Protein AF-A0A968QQU5-F1 (afdb_monomer_lite)

Foldseek 3Di:
DAAQDPVSLVVQLCVLVVVLVVVLVVLVVQLVPDDPVSVVVSVVVNVVSVVVSVVVSVVSSVVSVLNHVCNVPVALLPDDPVNLCVVLVVLVVVVVVCPPDCVSVVVSVVSRD

Radius of gyration: 21.79 Å; chains: 1; bounding box: 48×28×57 Å

Sequence (113 aa):
MKVRSKEELIDCLNESSKPRKRELISLNEMIGKGRKHEKIIACRSAIMLSYAHWEGFVKEGAIAYVSYVAFKAPFLDKVKANFQAIACKPYLLIAAQATKRITPHIEVVKQLT

pLDDT: mean 92.73, std 5.61, range [66.75, 98.12]

Structure (mmCIF, N/CA/C/O backbone):
data_AF-A0A968QQU5-F1
#
_entry.id   AF-A0A968QQU5-F1
#
loop_
_atom_site.group_PDB
_atom_site.id
_atom_site.type_symbol
_atom_site.label_atom_id
_atom_site.label_alt_id
_atom_site.label_comp_id
_atom_site.label_asym_id
_atom_site.label_entity_id
_atom_site.label_seq_id
_atom_site.pdbx_PDB_ins_code
_atom_site.Cartn_x
_atom_site.Cartn_y
_atom_site.Cartn_z
_atom_site.occupancy
_atom_site.B_iso_or_equiv
_atom_site.auth_seq_id
_atom_site.auth_comp_id
_atom_site.auth_asym_id
_atom_site.auth_atom_id
_atom_site.pdbx_PDB_model_num
ATOM 1 N N . MET A 1 1 ? 6.924 -7.018 0.293 1.00 66.75 1 MET A N 1
ATOM 2 C CA . MET A 1 1 ? 5.857 -8.033 0.169 1.00 66.75 1 MET A CA 1
ATOM 3 C C . MET A 1 1 ? 5.709 -8.383 -1.304 1.00 66.75 1 MET A C 1
ATOM 5 O O . MET A 1 1 ? 5.731 -7.465 -2.110 1.00 66.75 1 MET A O 1
ATOM 9 N N . LYS A 1 2 ? 5.641 -9.666 -1.676 1.00 83.06 2 LYS A N 1
ATOM 10 C CA . LYS A 1 2 ? 5.407 -10.069 -3.073 1.00 83.06 2 LYS A CA 1
ATOM 11 C C . LYS A 1 2 ? 3.906 -10.299 -3.242 1.00 83.06 2 LYS A C 1
ATOM 13 O O . LYS A 1 2 ? 3.377 -11.152 -2.547 1.00 83.06 2 LYS A O 1
ATOM 18 N N . VAL A 1 3 ? 3.259 -9.524 -4.111 1.00 93.69 3 VAL A N 1
ATOM 19 C CA . VAL A 1 3 ? 1.825 -9.633 -4.426 1.00 93.69 3 VAL A CA 1
ATOM 20 C C . VAL A 1 3 ? 1.708 -10.043 -5.883 1.00 93.69 3 VAL A C 1
ATOM 22 O O . VAL A 1 3 ? 2.208 -9.341 -6.758 1.00 93.69 3 VAL A O 1
ATOM 25 N N . ARG A 1 4 ? 1.113 -11.201 -6.139 1.00 93.56 4 ARG A N 1
ATOM 26 C CA . ARG A 1 4 ? 1.137 -11.887 -7.437 1.00 93.56 4 ARG A CA 1
ATOM 27 C C . ARG A 1 4 ? -0.248 -12.040 -8.051 1.00 93.56 4 ARG A C 1
ATOM 29 O O . ARG A 1 4 ? -0.389 -12.216 -9.260 1.00 93.56 4 ARG A O 1
ATOM 36 N N . SER A 1 5 ? -1.292 -11.924 -7.249 1.00 95.19 5 SER A N 1
ATOM 37 C CA . SER A 1 5 ? -2.668 -11.976 -7.726 1.00 95.19 5 SER A CA 1
ATOM 38 C C . SER A 1 5 ? -3.480 -10.803 -7.196 1.00 95.19 5 SER A C 1
ATOM 40 O O . SER A 1 5 ? -3.050 -10.054 -6.314 1.00 95.19 5 SER A O 1
ATOM 42 N N . LYS A 1 6 ? -4.656 -10.612 -7.792 1.00 95.69 6 LYS A N 1
ATOM 43 C CA . LYS A 1 6 ? -5.609 -9.608 -7.326 1.00 95.69 6 LYS A CA 1
ATOM 44 C C . LYS A 1 6 ? -6.127 -9.991 -5.937 1.00 95.69 6 LYS A C 1
ATOM 46 O O . LYS A 1 6 ? -6.334 -9.120 -5.102 1.00 95.69 6 LYS A O 1
ATOM 51 N N . GLU A 1 7 ? -6.299 -11.284 -5.703 1.00 97.12 7 GLU A N 1
ATOM 52 C CA . GLU A 1 7 ? -6.750 -11.874 -4.448 1.00 97.12 7 GLU A CA 1
ATOM 53 C C . GLU A 1 7 ? -5.720 -11.602 -3.348 1.00 97.12 7 GLU A C 1
ATOM 55 O O . GLU A 1 7 ? -6.066 -11.009 -2.334 1.00 97.12 7 GLU A O 1
ATOM 60 N N . GLU A 1 8 ? -4.433 -11.863 -3.607 1.00 96.50 8 GLU A N 1
ATOM 61 C CA . GLU A 1 8 ? -3.345 -11.543 -2.672 1.00 96.50 8 GLU A CA 1
ATOM 62 C C . GLU A 1 8 ? -3.271 -10.039 -2.351 1.00 96.50 8 GLU A C 1
ATOM 64 O O . GLU A 1 8 ? -2.953 -9.654 -1.224 1.00 96.50 8 GLU A O 1
ATOM 69 N N . LEU A 1 9 ? -3.569 -9.168 -3.327 1.00 96.81 9 LEU A N 1
ATOM 70 C CA . LEU A 1 9 ? -3.631 -7.723 -3.094 1.00 96.81 9 LEU A CA 1
ATOM 71 C C . LEU A 1 9 ? -4.778 -7.371 -2.142 1.00 96.81 9 LEU A C 1
ATOM 73 O O . LEU A 1 9 ? -4.575 -6.626 -1.185 1.00 96.81 9 LEU A O 1
ATOM 77 N N . ILE A 1 10 ? -5.974 -7.897 -2.407 1.00 97.00 10 ILE A N 1
ATOM 78 C CA . ILE A 1 10 ? -7.161 -7.675 -1.577 1.00 97.00 10 ILE A CA 1
ATOM 79 C C . ILE A 1 10 ? -6.924 -8.202 -0.159 1.00 97.00 10 ILE A C 1
ATOM 81 O O . ILE A 1 10 ? -7.212 -7.495 0.807 1.00 97.00 10 ILE A O 1
ATOM 85 N N . ASP A 1 11 ? -6.347 -9.393 -0.029 1.00 96.75 11 ASP A N 1
ATOM 86 C CA . ASP A 1 11 ? -6.040 -10.010 1.258 1.00 96.75 11 ASP A CA 1
ATOM 87 C C . ASP A 1 11 ? -5.042 -9.170 2.049 1.00 96.75 11 ASP A C 1
ATOM 89 O O . ASP A 1 11 ? -5.288 -8.871 3.216 1.00 96.75 11 ASP A O 1
ATOM 93 N N . CYS A 1 12 ? -3.975 -8.680 1.411 1.00 96.06 12 CYS A N 1
ATOM 94 C CA . CYS A 1 12 ? -3.045 -7.767 2.069 1.00 96.06 12 CYS A CA 1
ATOM 95 C C . CYS A 1 12 ? -3.741 -6.500 2.593 1.00 96.06 12 CYS A C 1
ATOM 97 O O . CYS A 1 12 ? -3.542 -6.116 3.749 1.00 96.06 12 CYS A O 1
ATOM 99 N N . LEU A 1 13 ? -4.565 -5.849 1.765 1.00 96.69 13 LEU A N 1
ATOM 100 C CA . LEU A 1 13 ? -5.281 -4.637 2.170 1.00 96.69 13 LEU A CA 1
ATOM 101 C C . LEU A 1 13 ? -6.245 -4.922 3.329 1.00 96.69 13 LEU A C 1
ATOM 103 O O . LEU A 1 13 ? -6.365 -4.117 4.255 1.00 96.69 13 LEU A O 1
ATOM 107 N N . ASN A 1 14 ? -6.901 -6.081 3.317 1.00 97.19 14 ASN A N 1
ATOM 108 C CA . ASN A 1 14 ? -7.789 -6.508 4.389 1.00 97.19 14 ASN A CA 1
ATOM 109 C C . ASN A 1 14 ? -7.029 -6.780 5.690 1.00 97.19 14 ASN A C 1
ATOM 111 O O . ASN A 1 14 ? -7.437 -6.276 6.738 1.00 97.19 14 ASN A O 1
ATOM 115 N N . GLU A 1 15 ? -5.919 -7.516 5.639 1.00 95.81 15 GLU A N 1
ATOM 116 C CA . GLU A 1 15 ? -5.081 -7.791 6.813 1.00 95.81 15 GLU A CA 1
ATOM 117 C C . GLU A 1 15 ? -4.486 -6.512 7.408 1.00 95.81 15 GLU A C 1
ATOM 119 O O . GLU A 1 15 ? -4.434 -6.365 8.627 1.00 95.81 15 GLU A O 1
ATOM 124 N N . SER A 1 16 ? -4.146 -5.531 6.570 1.00 95.56 16 SER A N 1
ATOM 125 C CA . SER A 1 16 ? -3.734 -4.198 7.016 1.00 95.56 16 SER A CA 1
ATOM 126 C C . SER A 1 16 ? -4.901 -3.420 7.659 1.00 95.56 16 SER A C 1
ATOM 128 O O . SER A 1 16 ? -4.758 -2.817 8.725 1.00 95.56 16 SER A O 1
ATOM 130 N N . SER A 1 17 ? -6.100 -3.445 7.071 1.00 96.50 17 SER A N 1
ATOM 131 C CA . SER A 1 17 ? -7.247 -2.657 7.552 1.00 96.50 17 SER A CA 1
ATOM 132 C C . SER A 1 17 ? -7.883 -3.202 8.844 1.00 96.50 17 SER A C 1
ATOM 134 O O . SER A 1 17 ? -8.347 -2.426 9.684 1.00 96.50 17 SER A O 1
ATOM 136 N N . LYS A 1 18 ? -7.911 -4.529 9.027 1.00 97.25 18 LYS A N 1
ATOM 137 C CA . LYS A 1 18 ? -8.573 -5.214 10.154 1.00 97.25 18 LYS A CA 1
ATOM 138 C C . LYS A 1 18 ? -8.111 -4.760 11.551 1.00 97.25 18 LYS A C 1
ATOM 140 O O . LYS A 1 18 ? -8.988 -4.449 12.360 1.00 97.25 18 LYS A O 1
ATOM 145 N N . PRO A 1 19 ? -6.809 -4.761 11.903 1.00 96.06 19 PRO A N 1
ATOM 146 C CA . PRO A 1 19 ? -6.363 -4.347 13.235 1.00 96.06 19 PRO A CA 1
ATOM 147 C C . PRO A 1 19 ? -6.624 -2.857 13.477 1.00 96.06 19 PRO A C 1
ATOM 149 O O . PRO A 1 19 ? -7.170 -2.503 14.514 1.00 96.06 19 PRO A O 1
ATOM 152 N N . ARG A 1 20 ? -6.387 -2.007 12.470 1.00 97.44 20 ARG A N 1
ATOM 153 C CA . ARG A 1 20 ? -6.617 -0.554 12.540 1.00 97.44 20 ARG A CA 1
ATOM 154 C C . ARG A 1 20 ? -8.069 -0.213 12.881 1.00 97.44 20 ARG 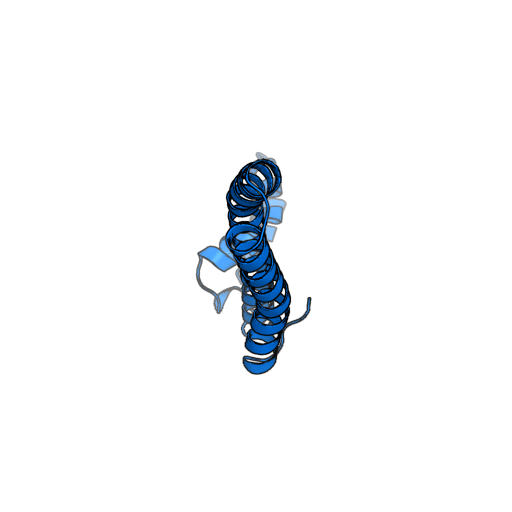A C 1
ATOM 156 O O . ARG A 1 20 ? -8.348 0.599 13.754 1.00 97.44 20 ARG A O 1
ATOM 163 N N . LYS A 1 21 ? -9.021 -0.876 12.216 1.00 96.75 21 LYS A N 1
ATOM 164 C CA . LYS A 1 21 ? -10.453 -0.719 12.518 1.00 96.75 21 LYS A CA 1
ATOM 165 C C . LYS A 1 21 ? -10.783 -1.179 13.935 1.00 96.75 21 LYS A C 1
ATOM 167 O O . LYS A 1 21 ? -11.514 -0.484 14.631 1.00 96.75 21 LYS A O 1
ATOM 172 N N . ARG A 1 22 ? -10.245 -2.327 14.359 1.00 97.69 22 ARG A N 1
ATOM 173 C CA . ARG A 1 22 ? -10.449 -2.845 15.720 1.00 97.69 22 ARG A CA 1
ATOM 174 C C . ARG A 1 22 ? -9.935 -1.868 16.776 1.00 97.69 22 ARG A C 1
ATOM 176 O O . ARG A 1 22 ? -10.657 -1.595 17.725 1.00 97.69 22 ARG A O 1
ATOM 183 N N . GLU A 1 23 ? -8.751 -1.297 16.586 1.00 97.12 23 GLU A N 1
ATOM 184 C CA . GLU A 1 23 ? -8.180 -0.306 17.504 1.00 97.12 23 GLU A CA 1
ATOM 185 C C . GLU A 1 23 ? -9.035 0.966 17.602 1.00 97.12 23 GLU A C 1
ATOM 187 O O . GLU A 1 23 ? -9.341 1.412 18.708 1.00 97.12 23 GLU A O 1
ATOM 192 N N . LEU A 1 24 ? -9.500 1.510 16.470 1.00 96.38 24 LEU A N 1
ATOM 193 C CA . LEU A 1 24 ? -10.384 2.683 16.467 1.00 96.38 24 LEU A CA 1
ATOM 194 C C . LEU A 1 24 ? -11.735 2.410 17.138 1.00 96.38 24 LEU A C 1
ATOM 196 O O . LEU A 1 24 ? -12.244 3.273 17.853 1.00 96.38 24 LEU A O 1
ATOM 200 N N . ILE A 1 25 ? -12.308 1.218 16.942 1.00 97.12 25 ILE A N 1
ATOM 201 C CA . ILE A 1 25 ? -13.549 0.804 17.614 1.00 97.12 25 ILE A CA 1
ATOM 202 C C . ILE A 1 25 ? -13.329 0.741 19.127 1.00 97.12 25 ILE A C 1
ATOM 204 O O . ILE A 1 25 ? -14.084 1.364 19.872 1.00 97.12 25 ILE A O 1
ATOM 208 N N . SER A 1 26 ? -12.269 0.066 19.581 1.00 96.44 26 SER A N 1
ATOM 209 C CA . SER A 1 26 ? -11.923 -0.019 21.004 1.00 96.44 26 SER A CA 1
ATOM 210 C C . SER A 1 26 ? -11.748 1.365 21.627 1.00 96.44 26 SER A C 1
ATOM 212 O O . SER A 1 26 ? -12.254 1.638 22.713 1.00 96.44 26 SER A O 1
ATOM 214 N N . LEU A 1 27 ? -11.079 2.274 20.919 1.00 96.12 27 LEU A N 1
ATOM 215 C CA . LEU A 1 27 ? -10.858 3.630 21.401 1.00 96.12 27 LEU A CA 1
ATOM 216 C C . LEU A 1 27 ? -12.160 4.439 21.481 1.00 96.12 27 LEU A C 1
ATOM 218 O O . LEU A 1 27 ? -12.374 5.172 22.446 1.00 96.12 27 LEU A O 1
ATOM 222 N N . ASN A 1 28 ? -13.063 4.263 20.515 1.00 96.00 28 ASN A N 1
ATOM 223 C CA . ASN A 1 28 ? -14.392 4.864 20.559 1.00 96.00 28 ASN A CA 1
ATOM 224 C C . ASN A 1 28 ? -15.214 4.348 21.755 1.00 96.00 28 ASN A C 1
ATOM 226 O O . ASN A 1 28 ? -15.887 5.125 22.434 1.00 96.00 28 ASN A O 1
ATOM 230 N N . GLU A 1 29 ? -15.115 3.057 22.079 1.00 96.31 29 GLU A N 1
ATOM 231 C CA . GLU A 1 29 ? -15.747 2.506 23.281 1.00 96.31 29 GLU A CA 1
ATOM 232 C C . GLU A 1 29 ? -15.179 3.104 24.574 1.00 96.31 29 GLU A C 1
ATOM 234 O O . GLU A 1 29 ? -15.947 3.428 25.485 1.00 96.31 29 GLU A O 1
ATOM 239 N N . MET A 1 30 ? -13.857 3.297 24.652 1.00 95.75 30 MET A N 1
ATOM 240 C CA . MET A 1 30 ? -13.207 3.950 25.795 1.00 95.75 30 MET A CA 1
ATOM 241 C C . MET A 1 30 ? -13.713 5.385 25.987 1.00 95.75 30 MET A C 1
ATOM 243 O O . MET A 1 30 ? -13.973 5.805 27.115 1.00 95.75 30 MET A O 1
ATOM 247 N N . ILE A 1 31 ? -13.925 6.126 24.896 1.00 96.19 31 ILE A N 1
ATOM 248 C CA . ILE A 1 31 ? -14.513 7.474 24.935 1.00 96.19 31 ILE A CA 1
ATOM 249 C C . ILE A 1 31 ? -15.963 7.428 25.446 1.00 96.19 31 ILE A C 1
ATOM 251 O O . ILE A 1 31 ? -16.372 8.271 26.251 1.00 96.19 31 ILE A O 1
ATOM 255 N N . GLY A 1 32 ? -16.749 6.437 25.019 1.00 95.75 32 GLY A N 1
ATOM 256 C CA . GLY A 1 32 ? -18.134 6.268 25.463 1.00 95.75 32 GLY A CA 1
ATOM 257 C C . GLY A 1 32 ? -18.247 5.972 26.962 1.00 95.75 32 GLY A C 1
ATOM 258 O O . GLY A 1 32 ? -19.027 6.623 27.664 1.00 95.75 32 GLY A O 1
ATOM 259 N N . LYS A 1 33 ? -17.431 5.031 27.454 1.00 95.00 33 LYS A N 1
ATOM 260 C CA . LYS A 1 33 ? -17.554 4.425 28.793 1.00 95.00 33 LYS A CA 1
ATOM 261 C C . LYS A 1 33 ? -16.653 5.055 29.871 1.00 95.00 33 LYS A C 1
ATOM 263 O O . LYS A 1 33 ? -16.908 4.845 31.052 1.00 95.00 33 LYS A O 1
ATOM 268 N N . GLY A 1 34 ? -15.616 5.809 29.496 1.00 93.38 34 GLY A N 1
ATOM 269 C CA . GLY A 1 34 ? -14.600 6.320 30.428 1.00 93.38 34 GLY A CA 1
ATOM 270 C C . GLY A 1 34 ? -15.057 7.466 31.340 1.00 93.38 34 GLY A C 1
ATOM 271 O O . GLY A 1 34 ? -16.069 8.127 31.109 1.00 93.38 34 GLY A O 1
ATOM 272 N N . ARG A 1 35 ? -14.273 7.761 32.379 1.00 95.50 35 ARG A N 1
ATOM 273 C CA . ARG A 1 35 ? -14.436 8.947 33.243 1.00 95.50 35 ARG A CA 1
ATOM 274 C C . ARG A 1 35 ? -13.975 10.216 32.524 1.00 95.50 35 ARG A C 1
ATOM 276 O O . ARG A 1 35 ? -13.220 10.152 31.562 1.00 95.50 35 ARG A O 1
ATOM 283 N N . LYS A 1 36 ? -14.360 11.404 33.012 1.00 95.00 36 LYS A N 1
ATOM 284 C CA . LYS A 1 36 ? -14.060 12.697 32.350 1.00 95.00 36 LYS A CA 1
ATOM 285 C C . LYS A 1 36 ? -12.592 12.850 31.914 1.00 95.00 36 LYS A C 1
ATOM 287 O O . LYS A 1 36 ? -12.342 13.248 30.782 1.00 95.00 36 LYS A O 1
ATOM 292 N N . HIS A 1 37 ? -11.637 12.527 32.786 1.00 94.62 37 HIS A N 1
ATOM 293 C CA . HIS A 1 37 ? -10.209 12.642 32.467 1.00 94.62 37 HIS A CA 1
ATOM 294 C C . HIS A 1 37 ? -9.749 11.597 31.433 1.00 94.62 37 HIS A C 1
ATOM 296 O O . HIS A 1 37 ? -9.020 11.941 30.506 1.00 94.62 37 HIS A O 1
ATOM 302 N N . GLU A 1 38 ? -10.236 10.357 31.530 1.00 95.69 38 GLU A N 1
ATOM 303 C CA . GLU A 1 38 ? -9.968 9.277 30.568 1.00 95.69 38 GLU A CA 1
ATOM 304 C C . GLU A 1 38 ? -10.520 9.623 29.181 1.00 95.69 38 GLU A C 1
ATOM 306 O O . GLU A 1 38 ? -9.818 9.452 28.189 1.00 95.69 38 GLU A O 1
ATOM 311 N N . LYS A 1 39 ? -11.734 10.190 29.105 1.00 96.31 39 LYS A N 1
ATOM 312 C CA . LYS A 1 39 ? -12.341 10.634 27.840 1.00 96.31 39 LYS A CA 1
ATOM 313 C C . LYS A 1 39 ? -11.483 11.678 27.136 1.00 96.31 39 LYS A C 1
ATOM 315 O O . LYS A 1 39 ? -11.271 11.576 25.935 1.00 96.31 39 LYS A O 1
ATOM 320 N N . ILE A 1 40 ? -10.969 12.667 27.871 1.00 95.88 40 ILE A N 1
ATOM 321 C CA . ILE A 1 40 ? -10.116 13.719 27.296 1.00 95.88 40 ILE A CA 1
ATOM 322 C C . ILE A 1 40 ? -8.851 13.108 26.683 1.00 95.88 40 ILE A C 1
ATOM 324 O O . ILE A 1 40 ? -8.477 13.464 25.565 1.00 95.88 40 ILE A O 1
ATOM 328 N N . ILE A 1 41 ? -8.211 12.176 27.393 1.00 96.00 41 ILE A N 1
ATOM 329 C CA . ILE A 1 41 ? -7.020 11.478 26.900 1.00 96.00 41 ILE A CA 1
ATOM 330 C C . ILE A 1 41 ? -7.380 10.636 25.671 1.00 96.00 41 ILE A C 1
ATOM 332 O O . ILE A 1 41 ? -6.761 10.802 24.622 1.00 96.00 41 ILE A O 1
ATOM 336 N N . ALA A 1 42 ? -8.424 9.810 25.761 1.00 96.50 42 ALA A N 1
ATOM 337 C CA . ALA A 1 42 ? -8.859 8.929 24.682 1.00 96.50 42 ALA A CA 1
ATOM 338 C C . ALA A 1 42 ? -9.255 9.702 23.410 1.00 96.50 42 ALA A C 1
ATOM 340 O O . ALA A 1 42 ? -8.874 9.299 22.314 1.00 96.50 42 ALA A O 1
ATOM 341 N N . CYS A 1 43 ? -9.926 10.852 23.533 1.00 95.94 43 CYS A N 1
ATOM 342 C CA . CYS A 1 43 ? -10.245 11.720 22.395 1.00 95.94 43 CYS A CA 1
ATOM 343 C C . CYS A 1 43 ? -8.986 12.264 21.704 1.00 95.94 43 CYS A C 1
ATOM 345 O O . CYS A 1 43 ? -8.913 12.275 20.476 1.00 95.94 43 CYS A O 1
ATOM 347 N N . ARG A 1 44 ? -7.970 12.696 22.466 1.00 96.25 44 ARG A N 1
ATOM 348 C CA . ARG A 1 44 ? -6.697 13.165 21.885 1.00 96.25 44 ARG A CA 1
ATOM 349 C C . ARG A 1 44 ? -5.950 12.024 21.199 1.00 96.25 44 ARG A C 1
ATOM 351 O O . ARG A 1 44 ? -5.451 12.202 20.088 1.00 96.25 44 ARG A O 1
ATOM 358 N N . SER A 1 45 ? -5.926 10.850 21.827 1.00 96.69 45 SER A N 1
ATOM 359 C CA . SER A 1 45 ? -5.368 9.635 21.234 1.00 96.69 45 SER A CA 1
ATOM 360 C C . SER A 1 45 ? -6.099 9.242 19.952 1.00 96.69 45 SER A C 1
ATOM 362 O O . SER A 1 45 ? -5.445 8.823 19.004 1.00 96.69 45 SER A O 1
ATOM 364 N N . ALA A 1 46 ? -7.419 9.434 19.870 1.00 96.44 46 ALA A N 1
ATOM 365 C CA . ALA A 1 46 ? -8.202 9.067 18.690 1.00 96.44 46 ALA A CA 1
ATOM 366 C C . ALA A 1 46 ? -7.817 9.867 17.454 1.00 96.44 46 ALA A C 1
ATOM 368 O O . ALA A 1 46 ? -7.728 9.297 16.368 1.00 96.44 46 ALA A O 1
ATOM 369 N N . ILE A 1 47 ? -7.513 11.153 17.617 1.00 96.00 47 ILE A N 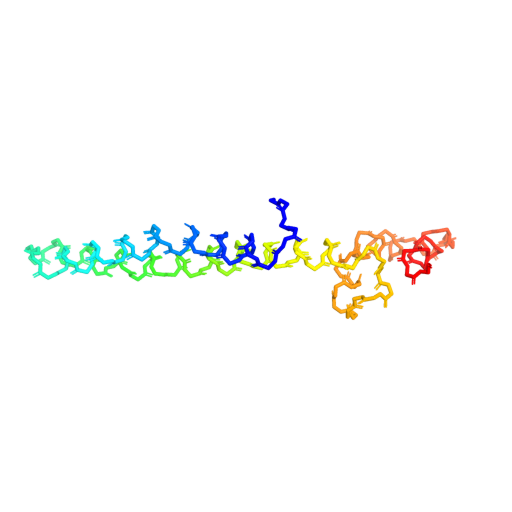1
ATOM 370 C CA . ILE A 1 47 ? -7.027 11.994 16.520 1.00 96.00 47 ILE A CA 1
ATOM 371 C C . ILE A 1 47 ? -5.680 11.465 16.019 1.00 96.00 47 ILE A C 1
ATOM 373 O O . ILE A 1 47 ? -5.525 11.192 14.830 1.00 96.00 47 ILE A O 1
ATOM 377 N N . MET A 1 48 ? -4.722 11.276 16.931 1.00 97.06 48 MET A N 1
ATOM 378 C CA . MET A 1 48 ? -3.375 10.813 16.584 1.00 97.06 48 MET A CA 1
ATOM 379 C C . MET A 1 48 ? -3.401 9.430 15.927 1.00 97.06 48 MET A C 1
ATOM 381 O O . MET A 1 48 ? -2.787 9.230 14.881 1.00 97.06 48 MET A O 1
ATOM 385 N N . LEU A 1 49 ? -4.151 8.493 16.509 1.00 97.12 49 LEU A N 1
ATOM 386 C CA . LEU A 1 49 ? -4.234 7.120 16.029 1.00 97.12 49 LEU A CA 1
ATOM 387 C C . LEU A 1 49 ? -4.952 7.032 14.677 1.00 97.12 49 LEU A C 1
ATOM 389 O O . LEU A 1 49 ? -4.508 6.295 13.803 1.00 97.12 49 LEU A O 1
ATOM 393 N N . SER A 1 50 ? -6.002 7.832 14.461 1.00 96.69 50 SER A N 1
ATOM 394 C CA . SER A 1 50 ? -6.690 7.899 13.163 1.00 96.69 50 SER A CA 1
ATOM 395 C C . SER A 1 50 ? -5.744 8.345 12.049 1.00 96.69 50 SER A C 1
ATOM 397 O O . SER A 1 50 ? -5.705 7.715 10.992 1.00 96.69 50 SER A O 1
ATOM 399 N N . TYR A 1 51 ? -4.94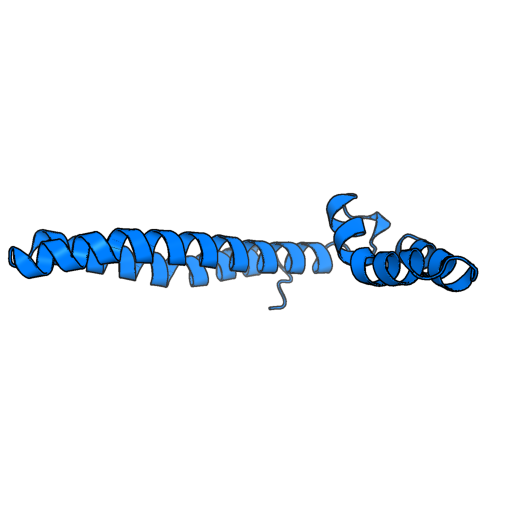3 9.388 12.296 1.00 97.50 51 TYR A N 1
ATOM 400 C CA . TYR A 1 51 ? -3.946 9.857 11.331 1.00 97.50 51 TYR A CA 1
ATOM 401 C C . TYR A 1 51 ? -2.856 8.815 11.078 1.00 97.50 51 TYR A C 1
ATOM 403 O O . TYR A 1 51 ? -2.591 8.483 9.923 1.00 97.50 51 TYR A O 1
ATOM 411 N N . ALA A 1 52 ? -2.276 8.246 12.138 1.00 97.31 52 ALA A N 1
ATOM 412 C CA . ALA A 1 52 ? -1.241 7.222 12.017 1.00 97.31 52 ALA A CA 1
ATOM 413 C C . ALA A 1 52 ? -1.740 5.983 11.252 1.00 97.31 52 ALA A C 1
ATOM 415 O O . ALA A 1 52 ? -1.041 5.444 10.392 1.00 97.31 52 ALA A O 1
ATOM 416 N N . HIS A 1 53 ? -2.971 5.540 11.519 1.00 97.75 53 HIS A N 1
ATOM 417 C CA . HIS A 1 53 ? -3.579 4.425 10.801 1.00 97.75 53 HIS A CA 1
ATOM 418 C C . HIS A 1 53 ? -3.837 4.735 9.335 1.00 97.75 53 HIS A C 1
ATOM 420 O O . HIS A 1 53 ? -3.556 3.873 8.500 1.00 97.75 53 HIS A O 1
ATOM 426 N N . TRP A 1 54 ? -4.363 5.923 9.023 1.00 97.31 54 TRP A N 1
ATOM 427 C CA . TRP A 1 54 ? -4.609 6.332 7.645 1.00 97.31 54 TRP A CA 1
ATOM 428 C C . TRP A 1 54 ? -3.304 6.397 6.850 1.00 97.31 54 TRP A C 1
ATOM 430 O O . TRP A 1 54 ? -3.200 5.752 5.808 1.00 97.31 54 TRP A O 1
ATOM 440 N N . GLU A 1 55 ? -2.285 7.088 7.367 1.00 98.12 55 GLU A N 1
ATOM 441 C CA . GLU A 1 55 ? -0.990 7.220 6.690 1.00 98.12 55 GLU A CA 1
ATOM 442 C C . GLU A 1 55 ? -0.332 5.849 6.496 1.00 98.12 55 GLU A C 1
ATOM 444 O O . GLU A 1 55 ? 0.086 5.497 5.389 1.00 98.12 55 GLU A O 1
ATOM 449 N N . GLY A 1 56 ? -0.305 5.035 7.556 1.00 96.75 56 GLY A N 1
ATOM 450 C CA . GLY A 1 56 ? 0.245 3.687 7.505 1.00 96.75 56 GLY A CA 1
ATOM 451 C C . GLY A 1 56 ? -0.479 2.798 6.492 1.00 96.75 56 GLY A C 1
ATOM 452 O O . GLY A 1 56 ? 0.174 2.103 5.718 1.00 96.75 56 GLY A O 1
ATOM 453 N N . PHE A 1 57 ? -1.815 2.846 6.454 1.00 97.69 57 PHE A N 1
ATOM 454 C CA . PHE A 1 57 ? -2.614 2.071 5.501 1.00 97.69 57 PHE A CA 1
ATOM 455 C C . PHE A 1 57 ? -2.362 2.509 4.056 1.00 97.69 57 PHE A C 1
ATOM 457 O O . PHE A 1 57 ? -2.149 1.665 3.189 1.00 97.69 57 PHE A O 1
ATOM 464 N N . VAL A 1 58 ? -2.341 3.819 3.789 1.00 97.69 58 VAL A N 1
ATOM 465 C CA . VAL A 1 58 ? -2.067 4.354 2.448 1.00 97.69 58 VAL A CA 1
ATOM 466 C C . VAL A 1 58 ? -0.674 3.938 1.979 1.00 97.69 58 VAL A C 1
ATOM 468 O O . VAL A 1 58 ? -0.521 3.476 0.849 1.00 97.69 58 VAL A O 1
ATOM 471 N N . LYS A 1 59 ? 0.337 4.039 2.849 1.00 96.62 59 LYS A N 1
ATOM 472 C CA . LYS A 1 59 ? 1.712 3.634 2.536 1.00 96.62 59 LYS A CA 1
ATOM 473 C C . LYS A 1 59 ? 1.817 2.137 2.245 1.00 96.62 59 LYS A C 1
ATOM 475 O O . LYS A 1 59 ? 2.377 1.755 1.219 1.00 96.62 59 LYS A O 1
ATOM 480 N N . GLU A 1 60 ? 1.277 1.293 3.121 1.00 96.50 60 GLU A N 1
ATOM 481 C CA . GLU A 1 60 ? 1.278 -0.164 2.935 1.00 96.50 60 GLU A CA 1
ATOM 482 C C . GLU A 1 60 ? 0.517 -0.570 1.670 1.00 96.50 60 GLU A C 1
ATOM 484 O O . GLU A 1 60 ? 1.035 -1.342 0.861 1.00 96.50 60 GLU A O 1
ATOM 489 N N . GLY A 1 61 ? -0.670 0.000 1.452 1.00 96.50 61 GLY A N 1
ATOM 490 C CA . GLY A 1 61 ? -1.495 -0.277 0.281 1.00 96.50 61 GLY A CA 1
ATOM 491 C C . GLY A 1 61 ? -0.842 0.168 -1.026 1.00 96.50 61 GLY A C 1
ATOM 492 O O . GLY A 1 61 ? -0.876 -0.569 -2.011 1.00 96.50 61 GLY A O 1
ATOM 493 N N . ALA A 1 62 ? -0.171 1.323 -1.037 1.00 95.56 62 ALA A N 1
ATOM 494 C CA . ALA A 1 62 ? 0.586 1.784 -2.196 1.00 95.56 62 ALA A CA 1
ATOM 495 C C . ALA A 1 62 ? 1.751 0.839 -2.527 1.00 95.56 62 ALA A C 1
ATOM 497 O O . ALA A 1 62 ? 1.939 0.480 -3.689 1.00 95.56 62 ALA A O 1
ATOM 498 N N . ILE A 1 63 ? 2.500 0.379 -1.518 1.00 95.06 63 ILE A N 1
ATOM 499 C CA . ILE A 1 63 ? 3.589 -0.594 -1.702 1.00 95.06 63 ILE A CA 1
ATOM 500 C C . ILE A 1 63 ? 3.043 -1.923 -2.240 1.00 95.06 63 ILE A C 1
ATOM 502 O O . ILE A 1 63 ? 3.619 -2.489 -3.174 1.00 95.06 63 ILE A O 1
ATOM 506 N N . ALA A 1 64 ? 1.933 -2.414 -1.684 1.00 96.31 64 ALA A N 1
ATOM 507 C CA . ALA A 1 64 ? 1.270 -3.634 -2.139 1.00 96.31 64 ALA A CA 1
ATOM 508 C C . ALA A 1 64 ? 0.846 -3.523 -3.610 1.00 96.31 64 ALA A C 1
ATOM 510 O O . ALA A 1 64 ? 1.121 -4.417 -4.410 1.00 96.31 64 ALA A O 1
ATOM 511 N N . TYR A 1 65 ? 0.247 -2.391 -3.981 1.00 95.19 65 TYR A N 1
ATOM 512 C CA . TYR A 1 65 ? -0.208 -2.134 -5.341 1.00 95.19 65 TYR A CA 1
ATOM 513 C C . TYR A 1 65 ? 0.946 -2.015 -6.339 1.00 95.19 65 TYR A C 1
ATOM 515 O O . TYR A 1 65 ? 0.908 -2.652 -7.388 1.00 95.19 65 TYR A O 1
ATOM 523 N N . VAL A 1 66 ? 2.005 -1.267 -6.009 1.00 93.50 66 VAL A N 1
ATOM 524 C CA . VAL A 1 66 ? 3.215 -1.191 -6.850 1.00 93.50 66 VAL A CA 1
ATOM 525 C C . VAL A 1 66 ? 3.823 -2.583 -7.036 1.00 93.50 66 VAL A C 1
ATOM 527 O O . VAL A 1 66 ? 4.197 -2.937 -8.151 1.00 93.50 66 VAL A O 1
ATOM 530 N N . SER A 1 67 ? 3.861 -3.398 -5.976 1.00 93.44 67 SER A N 1
ATOM 531 C CA . SER A 1 67 ? 4.357 -4.780 -6.047 1.00 93.44 67 SER A CA 1
ATOM 532 C C . SER A 1 67 ? 3.509 -5.649 -6.982 1.00 93.44 67 SER A C 1
ATOM 534 O O . SER A 1 67 ? 4.057 -6.420 -7.765 1.00 93.44 67 SER A O 1
ATOM 536 N N . TYR A 1 68 ? 2.183 -5.494 -6.942 1.00 94.75 68 TYR A N 1
ATOM 537 C CA . TYR A 1 68 ? 1.258 -6.181 -7.844 1.00 94.75 68 TYR A CA 1
ATOM 538 C C . TYR A 1 68 ? 1.424 -5.741 -9.305 1.00 94.75 68 TYR A C 1
ATOM 540 O O . TYR A 1 68 ? 1.470 -6.579 -10.206 1.00 94.75 68 TYR A O 1
ATOM 548 N N . VAL A 1 69 ? 1.560 -4.435 -9.555 1.00 92.88 69 VAL A N 1
ATOM 549 C CA . VAL A 1 69 ? 1.797 -3.893 -10.903 1.00 92.88 69 VAL A CA 1
ATOM 550 C C . VAL A 1 69 ? 3.116 -4.414 -11.469 1.00 92.88 69 VAL A C 1
ATOM 552 O O . VAL A 1 69 ? 3.133 -4.896 -12.599 1.00 92.88 69 VAL A O 1
ATOM 555 N N . ALA A 1 70 ? 4.189 -4.394 -10.674 1.00 89.69 70 ALA A N 1
ATOM 556 C CA . ALA A 1 70 ? 5.488 -4.938 -11.067 1.00 89.69 70 ALA A CA 1
ATOM 557 C C . ALA A 1 70 ? 5.426 -6.442 -11.383 1.00 89.69 70 ALA A C 1
ATOM 559 O O . ALA A 1 70 ? 6.144 -6.918 -12.254 1.00 89.69 70 ALA A O 1
ATOM 560 N N . PHE A 1 71 ? 4.552 -7.198 -10.711 1.00 91.31 71 PHE A N 1
ATOM 561 C CA . PHE A 1 71 ? 4.325 -8.601 -11.049 1.00 91.31 71 PHE A CA 1
ATOM 562 C C . PHE A 1 71 ? 3.552 -8.778 -12.366 1.00 91.31 71 PHE A C 1
ATOM 564 O O . PHE A 1 71 ? 3.870 -9.668 -13.151 1.00 91.31 71 PHE A O 1
ATOM 571 N N . LYS A 1 72 ? 2.524 -7.956 -12.619 1.00 89.75 72 LYS A N 1
ATOM 572 C CA . LYS A 1 72 ? 1.685 -8.064 -13.825 1.00 89.75 72 LYS A CA 1
ATOM 573 C C . LYS A 1 72 ? 2.360 -7.554 -15.095 1.00 89.75 72 LYS A C 1
ATOM 575 O O . LYS A 1 72 ? 2.021 -8.028 -16.176 1.00 89.75 72 LYS A O 1
ATOM 580 N N . ALA A 1 73 ? 3.280 -6.607 -14.974 1.00 86.38 73 ALA A N 1
ATOM 581 C CA . ALA A 1 73 ? 3.986 -6.011 -16.095 1.00 86.38 73 ALA A CA 1
ATOM 582 C C . ALA A 1 73 ? 5.497 -6.244 -15.941 1.00 86.38 73 ALA A C 1
ATOM 584 O O . ALA A 1 73 ? 6.180 -5.425 -15.327 1.00 86.38 73 ALA A O 1
ATOM 585 N N . PRO A 1 74 ? 6.026 -7.357 -16.485 1.00 75.94 74 PRO A N 1
ATOM 586 C CA . PRO A 1 74 ? 7.448 -7.678 -16.370 1.00 75.94 74 PRO A CA 1
ATOM 587 C C . PRO A 1 74 ? 8.345 -6.697 -17.138 1.00 75.94 74 PRO A C 1
ATOM 589 O O . PRO A 1 74 ? 9.525 -6.584 -16.824 1.00 75.94 74 PRO A O 1
ATOM 592 N N . PHE A 1 75 ? 7.787 -5.981 -18.118 1.00 84.56 75 PHE A N 1
ATOM 593 C CA . PHE A 1 75 ? 8.488 -4.978 -18.914 1.00 84.56 75 PHE A CA 1
ATOM 594 C C . PHE A 1 75 ? 7.954 -3.576 -18.606 1.00 84.56 75 PHE A C 1
ATOM 596 O O . PHE A 1 75 ? 6.739 -3.373 -18.482 1.00 84.56 75 PHE A O 1
ATOM 603 N N . LEU A 1 76 ? 8.862 -2.600 -18.495 1.00 85.50 76 LEU A N 1
ATOM 604 C CA . LEU A 1 76 ? 8.505 -1.218 -18.164 1.00 85.50 76 LEU A CA 1
ATOM 605 C C . LEU A 1 76 ? 7.716 -0.524 -19.282 1.00 85.50 76 LEU A C 1
ATOM 607 O O . LEU A 1 76 ? 6.918 0.367 -18.998 1.00 85.50 76 LEU A O 1
ATOM 611 N N . ASP A 1 77 ? 7.848 -0.959 -20.534 1.00 84.75 77 ASP A N 1
ATOM 612 C CA . ASP A 1 77 ? 7.051 -0.456 -21.660 1.00 84.75 77 ASP A CA 1
ATOM 613 C C . ASP A 1 77 ? 5.542 -0.757 -21.509 1.00 84.75 77 ASP A C 1
ATOM 615 O O . ASP A 1 77 ? 4.709 -0.067 -22.096 1.00 84.75 77 ASP A O 1
ATOM 619 N N . LYS A 1 78 ? 5.168 -1.752 -20.687 1.00 86.38 78 LYS A N 1
ATOM 620 C CA . LYS A 1 78 ? 3.769 -2.130 -20.411 1.00 86.38 78 LYS A CA 1
ATOM 621 C C . LYS A 1 78 ? 3.138 -1.392 -19.231 1.00 86.38 78 LYS A C 1
ATOM 623 O O . LYS A 1 78 ? 1.950 -1.589 -18.971 1.00 86.38 78 LYS A O 1
ATOM 628 N N . VAL A 1 79 ? 3.885 -0.554 -18.508 1.00 90.56 79 VAL A N 1
ATOM 629 C CA . VAL A 1 79 ? 3.342 0.259 -17.405 1.00 90.56 79 VAL A CA 1
ATOM 630 C C . VAL A 1 79 ? 3.247 1.732 -17.782 1.00 90.56 79 VAL A C 1
ATOM 632 O O . VAL A 1 79 ? 3.968 2.236 -18.634 1.00 90.56 79 VAL A O 1
ATOM 635 N N . LYS A 1 80 ? 2.341 2.457 -17.119 1.00 91.06 80 LYS A N 1
ATOM 636 C CA . LYS A 1 80 ? 2.193 3.906 -17.308 1.00 91.06 80 LYS A CA 1
ATOM 637 C C . LYS A 1 80 ? 3.478 4.652 -16.923 1.00 91.06 80 LYS A C 1
ATOM 639 O O . LYS A 1 80 ? 4.201 4.231 -16.017 1.00 91.06 80 LYS A O 1
ATOM 644 N N . ALA A 1 81 ? 3.693 5.817 -17.53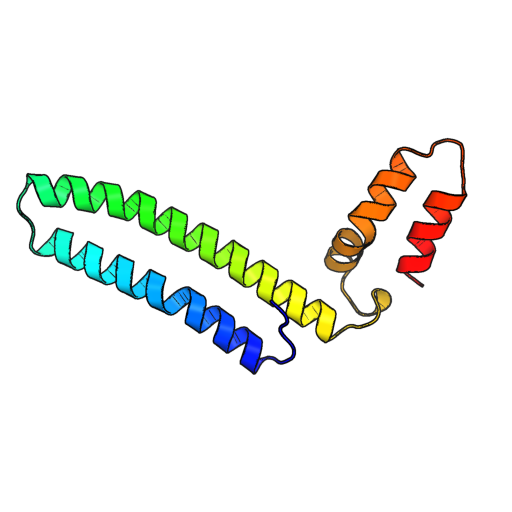6 1.00 90.06 81 ALA A N 1
ATOM 645 C CA . ALA A 1 81 ? 4.890 6.647 -17.364 1.00 90.06 81 ALA A CA 1
ATOM 646 C C . ALA A 1 81 ? 5.252 6.959 -15.900 1.00 90.06 81 ALA A C 1
ATOM 648 O O . ALA A 1 81 ? 6.425 7.049 -15.556 1.00 90.06 81 ALA A O 1
ATOM 649 N N . ASN A 1 82 ? 4.271 7.072 -15.002 1.00 90.75 82 ASN A N 1
ATOM 650 C CA . ASN A 1 82 ? 4.532 7.280 -13.577 1.00 90.75 82 ASN A CA 1
ATOM 651 C C . ASN A 1 82 ? 5.264 6.088 -12.926 1.00 90.75 82 ASN A C 1
ATOM 653 O O . ASN A 1 82 ? 6.142 6.297 -12.095 1.00 90.75 82 ASN A O 1
ATOM 657 N N . PHE A 1 83 ? 4.945 4.849 -13.310 1.00 91.19 83 PHE A N 1
ATOM 658 C CA . PHE A 1 83 ? 5.657 3.661 -12.829 1.00 91.19 83 PHE A CA 1
ATOM 659 C C . PHE A 1 83 ? 7.036 3.533 -13.474 1.00 91.19 83 PHE A C 1
ATOM 661 O O . PHE A 1 83 ? 7.993 3.213 -12.774 1.00 91.19 83 PHE A O 1
ATOM 668 N N . GLN A 1 84 ? 7.148 3.856 -14.767 1.00 91.19 84 GLN A N 1
ATOM 669 C CA . GLN A 1 84 ? 8.435 3.930 -15.467 1.00 91.19 84 GLN A CA 1
ATOM 670 C C . GLN A 1 84 ? 9.373 4.924 -14.773 1.00 91.19 84 GLN A C 1
ATOM 672 O O . GLN A 1 84 ? 10.495 4.579 -14.424 1.00 91.19 84 GLN A O 1
ATOM 677 N N . ALA A 1 85 ? 8.888 6.132 -14.472 1.00 89.75 85 ALA A N 1
ATOM 678 C CA . ALA A 1 85 ? 9.664 7.163 -13.789 1.00 89.75 85 ALA A CA 1
ATOM 679 C C . ALA A 1 85 ? 10.131 6.718 -12.395 1.00 89.75 85 ALA A C 1
ATOM 681 O O . ALA A 1 85 ? 11.273 6.973 -12.018 1.00 89.75 85 ALA A O 1
ATOM 682 N N . ILE A 1 86 ? 9.271 6.028 -11.634 1.00 90.06 86 ILE A N 1
ATOM 683 C CA . ILE A 1 86 ? 9.636 5.472 -10.324 1.00 90.06 86 ILE A CA 1
ATOM 684 C C . ILE A 1 86 ? 10.723 4.399 -10.472 1.00 90.06 86 ILE A C 1
ATOM 686 O O . ILE A 1 86 ? 11.706 4.440 -9.734 1.00 90.06 86 ILE A O 1
ATOM 690 N N . ALA A 1 87 ? 10.577 3.474 -11.423 1.00 89.81 87 ALA A N 1
ATOM 691 C CA . ALA A 1 87 ? 11.538 2.397 -11.655 1.00 89.81 87 ALA A CA 1
ATOM 692 C C . ALA A 1 87 ? 12.893 2.922 -12.162 1.00 89.81 87 ALA A C 1
ATOM 694 O O . ALA A 1 87 ? 13.945 2.495 -11.689 1.00 89.81 87 ALA A O 1
ATOM 695 N N . CYS A 1 88 ? 12.878 3.908 -13.061 1.00 91.56 88 CYS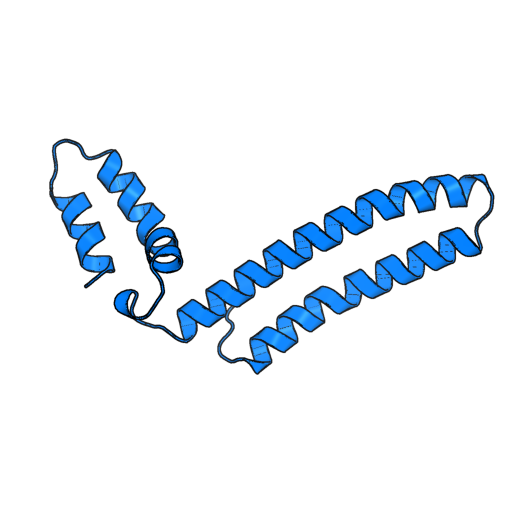 A N 1
ATOM 696 C CA . CYS A 1 88 ? 14.076 4.527 -13.618 1.00 91.56 88 CYS A CA 1
ATOM 697 C C . CYS A 1 88 ? 14.726 5.553 -12.677 1.00 91.56 88 CYS A C 1
ATOM 699 O O . CYS A 1 88 ? 15.844 5.986 -12.949 1.00 91.56 88 CYS A O 1
ATOM 701 N N . LYS A 1 89 ? 14.077 5.951 -11.571 1.00 92.50 89 LYS A N 1
ATOM 702 C CA . LYS A 1 89 ? 14.563 7.005 -10.661 1.00 92.50 89 LYS A CA 1
ATOM 703 C C . LYS A 1 89 ? 16.033 6.838 -10.239 1.00 92.50 89 LYS A C 1
ATOM 705 O O . LYS A 1 89 ? 16.750 7.835 -10.308 1.00 92.50 89 LYS A O 1
ATOM 710 N N . PRO A 1 90 ? 16.526 5.648 -9.837 1.00 92.19 90 PRO A N 1
ATOM 711 C CA . PRO A 1 90 ? 17.935 5.485 -9.472 1.00 92.19 90 PRO A CA 1
ATOM 712 C C . PRO A 1 90 ? 18.881 5.796 -10.641 1.00 92.19 90 PRO A C 1
ATOM 714 O O . PRO A 1 90 ? 19.857 6.522 -10.469 1.00 92.19 90 PRO A O 1
ATOM 717 N N . TYR A 1 91 ? 18.550 5.318 -11.841 1.00 91.88 91 TYR A N 1
ATOM 718 C CA . TYR A 1 91 ? 19.325 5.548 -13.062 1.00 91.88 91 TYR A CA 1
ATOM 719 C C . TYR A 1 91 ? 19.289 7.018 -13.489 1.00 91.88 91 TYR A C 1
ATOM 721 O O . TYR A 1 91 ? 20.320 7.582 -13.845 1.00 91.88 91 TYR A O 1
ATOM 729 N N . LEU A 1 92 ? 18.124 7.665 -13.378 1.00 91.12 92 LEU A N 1
ATOM 730 C CA . LEU A 1 92 ? 17.947 9.089 -13.667 1.00 91.12 92 LEU A CA 1
ATOM 731 C C . LEU A 1 92 ? 18.790 9.970 -12.739 1.00 91.12 92 LEU A C 1
ATOM 733 O O . LEU A 1 92 ? 19.401 10.927 -13.203 1.00 91.12 92 LEU A O 1
ATOM 737 N N . LEU A 1 93 ? 18.867 9.639 -11.446 1.00 93.31 93 LEU A N 1
ATOM 738 C CA . LEU A 1 93 ? 19.695 10.381 -10.489 1.00 93.31 93 LEU A CA 1
ATOM 739 C C . LEU A 1 93 ? 21.190 10.261 -10.810 1.00 93.31 93 LEU A C 1
ATOM 741 O O . LEU A 1 93 ? 21.912 11.252 -10.726 1.00 93.31 93 LEU A O 1
ATOM 745 N N . ILE A 1 94 ? 21.645 9.074 -11.222 1.00 92.06 94 ILE A N 1
ATOM 746 C CA . ILE A 1 94 ? 23.035 8.851 -11.647 1.00 92.06 94 ILE A CA 1
ATOM 747 C C . ILE A 1 94 ? 23.324 9.614 -12.948 1.00 92.06 94 ILE A C 1
ATOM 749 O O . ILE A 1 94 ? 24.336 10.307 -13.051 1.00 92.06 94 ILE A O 1
ATOM 753 N N . ALA A 1 95 ? 22.428 9.527 -13.933 1.00 91.38 95 ALA A N 1
ATOM 754 C CA . ALA A 1 95 ? 22.572 10.207 -15.217 1.00 91.38 95 ALA A CA 1
ATOM 755 C C . ALA A 1 95 ? 22.577 11.736 -15.074 1.00 91.38 95 ALA A C 1
ATOM 757 O O . ALA A 1 95 ? 23.396 12.405 -15.702 1.00 91.38 95 ALA A O 1
ATOM 758 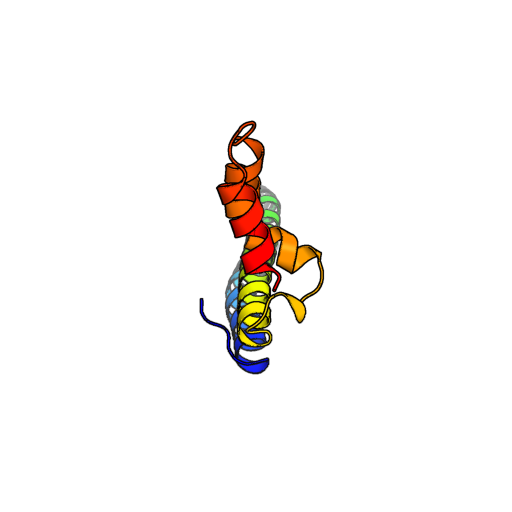N N . ALA A 1 96 ? 21.739 12.286 -14.190 1.00 90.31 96 ALA A N 1
ATOM 759 C CA . ALA A 1 96 ? 21.684 13.720 -13.906 1.00 90.31 96 ALA A CA 1
ATOM 760 C C . ALA A 1 96 ? 23.013 14.276 -13.363 1.00 90.31 96 ALA A C 1
ATOM 762 O O . ALA A 1 96 ? 23.354 15.427 -13.625 1.00 90.31 96 ALA A O 1
ATOM 763 N N . GLN A 1 97 ? 23.787 13.462 -12.639 1.00 91.50 97 GLN A N 1
ATOM 764 C CA . GLN A 1 97 ? 25.109 13.844 -12.128 1.00 91.50 97 GLN A CA 1
ATOM 765 C C . GLN A 1 97 ? 26.230 13.640 -13.166 1.00 91.50 97 GLN A C 1
ATOM 767 O O . GLN A 1 97 ? 27.311 14.220 -13.050 1.00 91.50 97 GLN A O 1
ATOM 772 N N . ALA A 1 98 ? 25.988 12.839 -14.207 1.00 84.75 98 ALA A N 1
ATOM 773 C CA . ALA A 1 98 ? 26.967 12.474 -15.224 1.00 84.75 98 ALA A CA 1
ATOM 774 C C . ALA A 1 98 ? 26.939 13.432 -16.431 1.00 84.75 98 ALA A C 1
ATOM 776 O O . ALA A 1 98 ? 26.502 13.081 -17.526 1.00 84.75 98 ALA A O 1
ATOM 777 N N . THR A 1 99 ? 27.462 14.646 -16.249 1.00 72.12 99 THR A N 1
ATOM 778 C CA . THR A 1 99 ? 27.463 15.712 -17.276 1.00 72.12 99 THR A CA 1
ATOM 779 C C . THR A 1 99 ? 28.348 15.440 -18.498 1.00 72.12 99 THR A C 1
ATOM 781 O O . THR A 1 99 ? 28.092 15.994 -19.560 1.00 72.12 99 THR A O 1
ATOM 784 N N . LYS A 1 100 ? 29.389 14.602 -18.384 1.00 83.50 100 LYS A N 1
ATOM 785 C CA . LYS A 1 100 ? 30.374 14.358 -19.466 1.00 83.50 100 LYS A CA 1
ATOM 786 C C . LYS A 1 100 ? 30.451 12.908 -19.953 1.00 83.50 100 LYS A C 1
ATOM 788 O O . LYS A 1 100 ? 31.321 12.581 -20.753 1.00 83.50 100 LYS A O 1
ATOM 793 N N . ARG A 1 101 ? 29.600 12.011 -19.450 1.00 86.88 101 ARG A N 1
ATOM 794 C CA . ARG A 1 101 ? 29.628 10.583 -19.807 1.00 86.88 101 ARG A CA 1
ATOM 795 C C . ARG A 1 101 ? 28.272 10.191 -20.355 1.00 86.88 101 ARG A C 1
ATOM 797 O O . ARG A 1 101 ? 27.281 10.366 -19.662 1.00 86.88 101 ARG A O 1
ATOM 804 N N . ILE A 1 102 ? 28.239 9.630 -21.561 1.00 90.81 102 ILE A N 1
ATOM 805 C CA . ILE A 1 102 ? 26.993 9.180 -22.196 1.00 90.81 102 ILE A CA 1
ATOM 806 C C . ILE A 1 102 ? 26.476 7.857 -21.605 1.00 90.81 102 ILE A C 1
ATOM 808 O O . ILE A 1 102 ? 25.274 7.615 -21.602 1.00 90.81 102 ILE A O 1
ATOM 812 N N . THR A 1 103 ? 27.360 7.021 -21.046 1.00 93.62 103 THR A N 1
ATOM 813 C CA . THR A 1 103 ? 27.023 5.681 -20.532 1.00 93.62 103 THR A CA 1
ATOM 814 C C . THR A 1 103 ? 25.854 5.673 -19.538 1.00 93.62 103 THR A C 1
ATOM 816 O O . THR A 1 103 ? 24.950 4.864 -19.728 1.00 93.62 103 THR A O 1
ATOM 819 N N . PRO A 1 104 ? 25.790 6.569 -18.530 1.00 90.50 104 PRO A N 1
ATOM 820 C CA . PRO A 1 104 ? 24.657 6.608 -17.602 1.00 90.50 104 PRO A CA 1
ATOM 821 C C . PRO A 1 104 ? 23.323 6.974 -18.265 1.00 90.50 104 PRO A C 1
ATOM 823 O O . PRO A 1 104 ? 22.283 6.489 -17.835 1.00 90.50 104 PRO A O 1
ATOM 826 N N . HIS A 1 105 ? 23.344 7.777 -19.334 1.00 89.94 105 HIS A N 1
ATOM 827 C CA . HIS A 1 105 ? 22.140 8.123 -20.101 1.00 89.94 105 HIS A CA 1
ATOM 828 C C . HIS A 1 105 ? 21.665 6.943 -20.955 1.00 89.94 105 HIS A C 1
ATOM 830 O O . HIS A 1 105 ? 20.470 6.670 -21.009 1.00 89.94 105 HIS A O 1
ATOM 836 N N . ILE A 1 106 ? 22.595 6.192 -21.558 1.00 92.50 106 ILE A N 1
ATOM 837 C CA . ILE A 1 106 ? 22.281 4.948 -22.285 1.00 92.50 106 ILE A CA 1
ATOM 838 C C . ILE A 1 106 ? 21.646 3.922 -21.341 1.00 92.50 106 ILE A C 1
ATOM 840 O O . ILE A 1 106 ? 20.703 3.236 -21.727 1.00 92.50 106 ILE A O 1
ATOM 844 N N . GLU A 1 107 ? 22.131 3.829 -20.102 1.00 90.94 107 GLU A N 1
ATOM 845 C CA . GLU A 1 107 ? 21.590 2.890 -19.120 1.00 90.94 107 GLU A CA 1
ATOM 846 C C . GLU A 1 107 ? 20.130 3.194 -18.764 1.00 90.94 107 GLU A C 1
ATOM 848 O O . GLU A 1 107 ? 19.342 2.266 -18.634 1.00 90.94 107 GLU A O 1
ATOM 853 N N . VAL A 1 108 ? 19.731 4.471 -18.696 1.00 89.38 108 VAL A N 1
ATOM 854 C CA . VAL A 1 108 ? 18.316 4.851 -18.527 1.00 89.38 108 VAL A CA 1
ATOM 855 C C . VAL A 1 108 ? 17.469 4.345 -19.699 1.00 89.38 108 VAL A C 1
ATOM 857 O O . VAL A 1 108 ? 16.408 3.766 -19.475 1.00 89.38 108 VAL A O 1
ATOM 860 N N . VAL A 1 109 ? 17.935 4.531 -20.940 1.00 89.19 109 VAL A N 1
ATOM 861 C CA . VAL A 1 109 ? 17.203 4.104 -22.148 1.00 89.19 109 VAL A CA 1
ATOM 862 C C . VAL A 1 109 ? 17.030 2.585 -22.183 1.00 89.19 109 VAL A C 1
ATOM 864 O O . VAL A 1 109 ? 15.936 2.108 -22.476 1.00 89.19 109 VAL A O 1
ATOM 867 N N . LYS A 1 110 ? 18.064 1.826 -21.802 1.00 89.25 110 LYS A N 1
ATOM 868 C CA . LYS A 1 110 ? 18.007 0.358 -21.705 1.00 89.25 110 LYS A CA 1
ATOM 869 C C . LYS A 1 110 ? 16.980 -0.164 -20.702 1.00 89.25 110 LYS A C 1
ATOM 871 O O . LYS A 1 110 ? 16.574 -1.306 -20.816 1.00 89.25 110 LYS A O 1
ATOM 876 N N . GLN A 1 111 ? 16.572 0.629 -19.709 1.00 85.25 111 GLN A N 1
ATOM 877 C CA . GLN A 1 111 ? 15.494 0.213 -18.805 1.00 85.25 111 GLN A CA 1
ATOM 878 C C . GLN A 1 111 ? 14.108 0.351 -19.461 1.00 85.25 111 GLN A C 1
ATOM 880 O O . GLN A 1 111 ? 13.156 -0.291 -19.029 1.00 85.25 111 GLN A O 1
ATOM 885 N N . LEU A 1 112 ? 13.973 1.200 -20.484 1.00 79.50 112 LEU A N 1
ATOM 886 C CA . LEU A 1 112 ? 12.705 1.505 -21.157 1.00 79.50 112 LEU A CA 1
ATOM 887 C C . LEU A 1 112 ? 12.502 0.735 -22.473 1.00 79.50 112 LEU A C 1
ATOM 889 O O . LEU A 1 112 ? 11.421 0.833 -23.053 1.00 79.50 112 LEU A O 1
ATOM 893 N N . THR A 1 113 ? 13.528 0.019 -22.943 1.00 72.62 113 THR A N 1
ATOM 894 C CA . THR A 1 113 ? 13.554 -0.758 -24.196 1.00 72.62 113 THR A CA 1
ATOM 895 C C . THR A 1 113 ? 13.814 -2.224 -23.905 1.00 72.62 113 THR A C 1
ATOM 897 O O . THR A 1 113 ? 13.200 -3.059 -24.602 1.00 72.62 113 THR A O 1
#

Secondary structure (DSSP, 8-state):
----SHHHHHHHHHHHHHHHHHHHHHHHHHHHHS-HHHHHHHHHHHHHHHHHHHHHHHHHHHHHHHHHHHHH-SSGGGS-HHHHHHHHHHHHHHHHH-TT-SHHHHHHHHHH-